Protein AF-A0A7Z0HZJ6-F1 (afdb_monomer_lite)

Sequence (71 aa):
MQIQVNTDDNIKGDDALIAQVEADIREGLSRFADQITRVEVHLSDENAGKGGSGRVAELVEIRWRRNLRVN

Radius of gyration: 15.06 Å; chains: 1; bounding box: 44×26×38 Å

Secondary structure (DSSP, 8-state):
-EEEEEE-TTS-S-HHHHHHHHHHHHHHTGGGTTTEEEEEEEEE-TTTTT-----EEEEEEEEEPP-----

pLDDT: mean 81.41, std 14.93, range [51.12, 97.12]

Structure (mmCIF, N/CA/C/O backbone):
data_AF-A0A7Z0HZJ6-F1
#
_entry.id   AF-A0A7Z0HZJ6-F1
#
loop_
_atom_site.group_PDB
_atom_site.id
_atom_site.type_symbol
_atom_site.label_atom_id
_atom_site.label_alt_id
_atom_site.label_comp_id
_atom_site.label_asym_id
_atom_site.label_entity_id
_atom_site.label_seq_id
_atom_site.pdbx_PDB_ins_code
_atom_site.Cartn_x
_atom_site.Cartn_y
_atom_site.Cartn_z
_atom_site.occupancy
_atom_site.B_iso_or_equiv
_atom_site.auth_seq_id
_atom_site.auth_comp_id
_atom_site.auth_asym_id
_atom_site.auth_atom_id
_atom_site.pdbx_PDB_model_num
ATOM 1 N N . MET A 1 1 ? -7.571 -1.450 5.121 1.00 92.81 1 MET A N 1
ATOM 2 C CA . MET A 1 1 ? -6.294 -0.867 4.661 1.00 92.81 1 MET A CA 1
ATOM 3 C C . MET A 1 1 ? -6.209 -0.824 3.135 1.00 92.81 1 MET A C 1
ATOM 5 O O . MET A 1 1 ? -6.319 -1.871 2.511 1.00 92.81 1 MET A O 1
ATOM 9 N N . GLN A 1 2 ? -6.025 0.362 2.544 1.00 95.88 2 GLN A N 1
ATOM 10 C CA . GLN A 1 2 ? -5.625 0.544 1.138 1.00 95.88 2 GLN A CA 1
ATOM 11 C C . GLN A 1 2 ? -4.099 0.698 1.063 1.00 95.88 2 GLN A C 1
ATOM 13 O O . GLN A 1 2 ? -3.547 1.440 1.870 1.00 95.88 2 GLN A O 1
ATOM 18 N N . ILE A 1 3 ? -3.425 0.034 0.124 1.00 95.19 3 ILE A N 1
ATOM 19 C CA . ILE A 1 3 ? -1.977 0.178 -0.097 1.00 95.19 3 ILE A CA 1
ATOM 20 C C . ILE A 1 3 ? -1.768 0.796 -1.479 1.00 95.19 3 ILE A C 1
ATOM 22 O O . ILE A 1 3 ? -2.468 0.430 -2.421 1.00 95.19 3 ILE A O 1
ATOM 26 N N . GLN A 1 4 ? -0.869 1.771 -1.574 1.00 94.38 4 GLN A N 1
ATOM 27 C CA . GLN A 1 4 ? -0.445 2.402 -2.820 1.00 94.38 4 GLN A CA 1
ATOM 28 C C . GLN A 1 4 ? 1.079 2.364 -2.872 1.00 94.38 4 GLN A C 1
ATOM 30 O O . GLN A 1 4 ? 1.735 2.906 -1.983 1.00 94.38 4 GLN A O 1
ATOM 35 N N . VAL A 1 5 ? 1.623 1.705 -3.889 1.00 91.06 5 VAL A N 1
ATOM 36 C CA . VAL A 1 5 ? 3.063 1.658 -4.147 1.00 91.06 5 VAL A CA 1
ATOM 37 C C . VAL A 1 5 ? 3.329 2.524 -5.367 1.00 91.06 5 VAL A C 1
ATOM 39 O O . VAL A 1 5 ? 2.816 2.252 -6.449 1.00 91.06 5 VAL A O 1
ATOM 42 N N . ASN A 1 6 ? 4.099 3.583 -5.166 1.00 89.31 6 ASN A N 1
ATOM 43 C CA . ASN A 1 6 ? 4.576 4.472 -6.208 1.00 89.31 6 ASN A CA 1
ATOM 44 C C . ASN A 1 6 ? 6.044 4.157 -6.465 1.00 89.31 6 ASN A C 1
ATOM 46 O O . ASN A 1 6 ? 6.821 3.952 -5.530 1.00 89.31 6 ASN A O 1
ATOM 50 N N . THR A 1 7 ? 6.418 4.134 -7.733 1.00 83.69 7 THR A N 1
ATOM 51 C CA . THR A 1 7 ? 7.790 3.901 -8.165 1.00 83.69 7 THR A CA 1
ATOM 52 C C . THR A 1 7 ? 8.258 5.078 -9.007 1.00 83.69 7 THR A C 1
ATOM 54 O O . THR A 1 7 ? 7.454 5.683 -9.719 1.00 83.69 7 THR A O 1
ATOM 57 N N . ASP A 1 8 ? 9.543 5.413 -8.928 1.00 79.44 8 ASP A N 1
ATOM 58 C CA . ASP A 1 8 ? 10.141 6.380 -9.847 1.00 79.44 8 ASP A CA 1
ATOM 59 C C . ASP A 1 8 ? 10.266 5.818 -11.282 1.00 79.44 8 ASP A C 1
ATOM 61 O O . ASP A 1 8 ? 10.012 4.639 -11.550 1.00 79.44 8 ASP A O 1
ATOM 65 N N . ASP A 1 9 ? 10.678 6.673 -12.223 1.00 70.94 9 ASP A N 1
ATOM 66 C CA . ASP A 1 9 ? 10.842 6.316 -13.640 1.00 70.94 9 ASP A CA 1
ATOM 67 C C . ASP A 1 9 ? 11.932 5.252 -13.894 1.00 70.94 9 ASP A C 1
ATOM 69 O O . ASP A 1 9 ? 12.015 4.700 -15.001 1.00 70.94 9 ASP A O 1
ATOM 73 N N . ASN A 1 10 ? 12.774 4.965 -12.893 1.00 68.06 10 ASN A N 1
ATOM 74 C CA . ASN A 1 10 ? 13.872 4.005 -12.984 1.00 68.06 10 ASN A CA 1
ATOM 75 C C . ASN A 1 10 ? 13.409 2.576 -12.670 1.00 68.06 10 ASN A C 1
ATOM 77 O O . ASN A 1 10 ? 13.982 1.615 -13.183 1.00 68.06 10 ASN A O 1
ATOM 81 N N . ILE A 1 11 ? 12.328 2.420 -11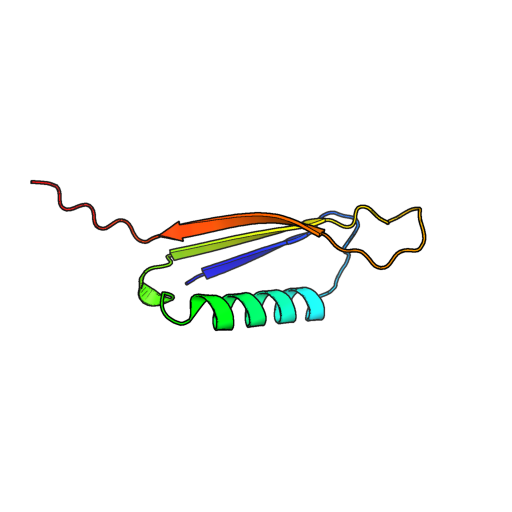.906 1.00 67.56 11 ILE A N 1
ATOM 82 C CA . ILE A 1 11 ? 11.704 1.128 -11.613 1.00 67.56 11 ILE A CA 1
ATOM 83 C C . ILE A 1 11 ? 10.544 0.915 -12.601 1.00 67.56 11 ILE A C 1
ATOM 85 O O . ILE A 1 11 ? 9.375 1.169 -12.313 1.00 67.56 11 ILE A O 1
ATOM 89 N N . LYS A 1 12 ? 10.857 0.450 -13.816 1.00 59.94 12 LYS A N 1
ATOM 90 C CA . LYS A 1 12 ? 9.831 0.131 -14.825 1.00 59.94 12 LYS A CA 1
ATOM 91 C C . LYS A 1 12 ? 9.263 -1.275 -14.645 1.00 59.94 12 LYS A C 1
ATOM 93 O O . LYS A 1 12 ? 9.989 -2.251 -14.799 1.00 59.94 12 LYS A O 1
ATOM 98 N N . GLY A 1 13 ? 7.941 -1.361 -14.470 1.00 60.44 13 GLY A N 1
ATOM 99 C CA . GLY A 1 13 ? 7.155 -2.560 -14.790 1.00 60.44 13 GLY A CA 1
ATOM 100 C C . GLY A 1 13 ? 7.464 -3.799 -13.950 1.00 60.44 13 GLY A C 1
ATOM 101 O O . GLY A 1 13 ? 7.501 -4.900 -14.493 1.00 60.44 13 GLY A O 1
ATOM 102 N N . ASP A 1 14 ? 7.687 -3.634 -12.648 1.00 74.50 14 ASP A N 1
ATOM 103 C CA . ASP A 1 14 ? 7.910 -4.757 -11.736 1.00 74.50 14 ASP A CA 1
ATOM 104 C C . ASP A 1 14 ? 6.648 -5.017 -10.892 1.00 74.50 14 ASP A C 1
ATOM 106 O O . ASP A 1 14 ? 6.600 -4.753 -9.691 1.00 74.50 14 ASP A O 1
ATOM 110 N N . ASP A 1 15 ? 5.590 -5.516 -11.544 1.00 81.31 15 ASP A N 1
ATOM 111 C CA . ASP A 1 15 ? 4.342 -5.927 -10.877 1.00 81.31 15 ASP A CA 1
ATOM 112 C C . ASP A 1 15 ? 4.612 -6.962 -9.772 1.00 81.31 15 ASP A C 1
ATOM 114 O O . ASP A 1 15 ? 3.913 -6.999 -8.758 1.00 81.31 15 ASP A O 1
ATOM 118 N N . ALA A 1 16 ? 5.651 -7.788 -9.943 1.00 84.62 16 ALA A N 1
ATOM 119 C CA . ALA A 1 16 ? 6.082 -8.758 -8.946 1.00 84.62 16 ALA A CA 1
ATOM 120 C C . ALA A 1 16 ? 6.672 -8.072 -7.704 1.00 84.62 16 ALA A C 1
ATOM 122 O O . ALA A 1 16 ? 6.340 -8.457 -6.584 1.00 84.62 16 ALA A O 1
ATOM 123 N N . LEU A 1 17 ? 7.488 -7.030 -7.879 1.00 84.38 17 LEU A N 1
ATOM 124 C CA . LEU A 1 17 ? 7.982 -6.200 -6.779 1.00 84.38 17 LEU A CA 1
ATOM 125 C C . LEU A 1 17 ? 6.843 -5.476 -6.066 1.00 84.38 17 LEU A C 1
ATOM 127 O O . LEU A 1 17 ? 6.799 -5.495 -4.837 1.00 84.38 17 LEU A O 1
ATOM 131 N N . ILE A 1 18 ? 5.919 -4.867 -6.813 1.00 87.06 18 ILE A N 1
ATOM 132 C CA . ILE A 1 18 ? 4.751 -4.201 -6.223 1.00 87.06 18 ILE A CA 1
ATOM 133 C C . ILE A 1 18 ? 3.955 -5.208 -5.388 1.00 87.06 18 ILE A C 1
ATOM 135 O O . ILE A 1 18 ? 3.650 -4.929 -4.230 1.00 87.06 18 ILE A O 1
ATOM 139 N N . ALA A 1 19 ? 3.694 -6.403 -5.926 1.00 90.81 19 ALA A N 1
ATOM 140 C CA . ALA A 1 19 ? 2.990 -7.465 -5.217 1.00 90.81 19 ALA A CA 1
ATOM 141 C C . ALA A 1 19 ? 3.740 -7.948 -3.964 1.00 90.81 19 ALA A C 1
ATOM 143 O O . ALA A 1 19 ? 3.109 -8.174 -2.930 1.00 90.81 19 ALA A O 1
ATOM 144 N N . GLN A 1 20 ? 5.068 -8.079 -4.030 1.00 91.06 20 GLN A N 1
ATOM 145 C CA . GLN A 1 20 ? 5.886 -8.475 -2.884 1.00 91.06 20 GLN A CA 1
ATOM 146 C C . GLN A 1 20 ? 5.838 -7.420 -1.774 1.00 91.06 20 GLN A C 1
ATOM 148 O O . GLN A 1 20 ? 5.541 -7.746 -0.629 1.00 91.06 20 GLN A O 1
ATOM 153 N N . VAL A 1 21 ? 6.052 -6.148 -2.115 1.00 90.81 21 VAL A N 1
ATOM 154 C CA . VAL A 1 21 ? 5.995 -5.031 -1.156 1.00 90.81 21 VAL A CA 1
ATOM 155 C C . VAL A 1 21 ? 4.610 -4.939 -0.525 1.00 90.81 21 VAL A C 1
ATOM 157 O O . VAL A 1 21 ? 4.464 -4.780 0.687 1.00 90.81 21 VAL A O 1
ATOM 160 N N . GLU A 1 22 ? 3.570 -5.091 -1.335 1.00 93.31 22 GLU A N 1
ATOM 161 C CA . GLU A 1 22 ? 2.199 -5.158 -0.860 1.00 93.31 22 GLU A CA 1
ATOM 162 C C . GLU A 1 22 ? 1.952 -6.321 0.116 1.00 93.31 22 GLU A C 1
ATOM 164 O O . GLU A 1 22 ? 1.224 -6.145 1.100 1.00 93.31 22 GLU A O 1
ATOM 169 N N . ALA A 1 23 ? 2.513 -7.503 -0.144 1.00 95.44 23 ALA A N 1
ATOM 170 C CA . ALA A 1 23 ? 2.396 -8.662 0.736 1.00 95.44 23 ALA A CA 1
ATOM 171 C C . ALA A 1 23 ? 3.100 -8.415 2.077 1.00 95.44 23 ALA A C 1
ATOM 173 O O . ALA A 1 23 ? 2.475 -8.591 3.126 1.00 95.44 23 ALA A O 1
ATOM 174 N N . ASP A 1 24 ? 4.332 -7.906 2.042 1.00 95.00 24 ASP A N 1
ATOM 175 C CA . ASP A 1 24 ? 5.135 -7.614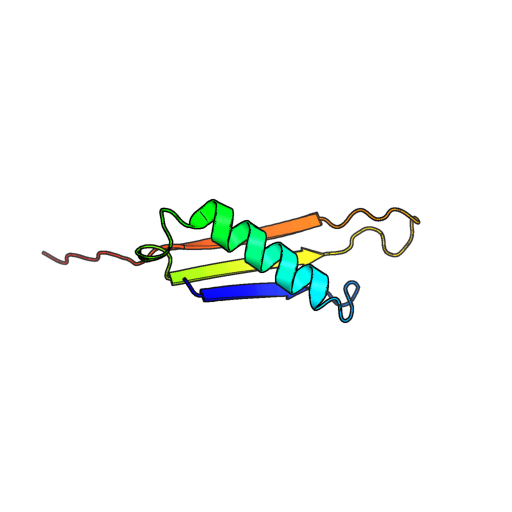 3.234 1.00 95.00 24 ASP A CA 1
ATOM 176 C C . ASP A 1 24 ? 4.442 -6.576 4.135 1.00 95.00 24 ASP A C 1
ATOM 178 O O . ASP A 1 24 ? 4.356 -6.741 5.355 1.00 95.00 24 ASP A O 1
ATOM 182 N N . ILE A 1 25 ? 3.863 -5.524 3.540 1.00 95.25 25 ILE A N 1
ATOM 183 C CA . ILE A 1 25 ? 3.090 -4.508 4.271 1.00 95.25 25 ILE A CA 1
ATOM 184 C C . ILE A 1 25 ? 1.834 -5.123 4.890 1.00 95.25 25 ILE A C 1
ATOM 186 O O . ILE A 1 25 ? 1.509 -4.833 6.046 1.00 95.25 25 ILE A O 1
ATOM 190 N N . ARG A 1 26 ? 1.102 -5.960 4.141 1.00 95.44 26 ARG A N 1
ATOM 191 C CA . ARG A 1 26 ? -0.104 -6.621 4.663 1.00 95.44 26 ARG A CA 1
ATOM 192 C C . ARG A 1 26 ? 0.222 -7.527 5.837 1.00 95.44 26 ARG A C 1
ATOM 194 O O . ARG A 1 26 ? -0.513 -7.500 6.821 1.00 95.44 26 ARG A O 1
ATOM 201 N N . GLU A 1 27 ? 1.301 -8.294 5.751 1.00 97.12 27 GLU A N 1
ATOM 202 C CA . GLU A 1 27 ? 1.741 -9.167 6.833 1.00 97.12 27 GLU A CA 1
ATOM 203 C C . GLU A 1 27 ? 2.166 -8.349 8.059 1.00 97.12 27 GLU A C 1
ATOM 205 O O . GLU A 1 27 ? 1.600 -8.520 9.147 1.00 97.12 27 GLU A O 1
ATOM 210 N N . GLY A 1 28 ? 3.083 -7.394 7.872 1.00 95.94 28 GLY A N 1
ATOM 211 C CA . GLY A 1 28 ? 3.646 -6.581 8.951 1.00 95.94 28 GLY A CA 1
ATOM 212 C C . GLY A 1 28 ? 2.618 -5.704 9.672 1.00 95.94 28 GLY A C 1
ATOM 213 O O . GLY A 1 28 ? 2.720 -5.493 10.881 1.00 95.94 28 GLY A O 1
ATOM 214 N N . LEU A 1 29 ? 1.588 -5.231 8.960 1.00 95.81 29 LEU A N 1
ATOM 215 C CA . LEU A 1 29 ? 0.536 -4.366 9.510 1.00 95.81 29 LEU A CA 1
ATOM 216 C C . LEU A 1 29 ? -0.796 -5.087 9.752 1.00 95.81 29 LEU A C 1
ATOM 218 O O . LEU A 1 29 ? -1.775 -4.442 10.136 1.00 95.81 29 LEU A O 1
ATOM 222 N N . SER A 1 30 ? -0.844 -6.410 9.580 1.00 95.62 30 SER A N 1
ATOM 223 C CA . SER A 1 30 ? -2.058 -7.235 9.703 1.00 95.62 30 SER A CA 1
ATOM 224 C C . SER A 1 30 ? -2.859 -6.953 10.980 1.00 95.62 30 SER A C 1
ATOM 226 O O . SER A 1 30 ? -4.072 -6.753 10.926 1.00 95.62 30 SER A O 1
ATOM 228 N N . ARG A 1 31 ? -2.178 -6.829 12.127 1.00 96.00 31 ARG A N 1
ATOM 229 C CA . ARG A 1 31 ? -2.790 -6.548 13.444 1.00 96.00 31 ARG A CA 1
ATOM 230 C C . ARG A 1 31 ? -3.513 -5.198 13.524 1.00 96.00 31 ARG A C 1
ATOM 232 O O . ARG A 1 31 ? -4.362 -5.010 14.390 1.00 96.00 31 ARG A O 1
ATOM 239 N N . PHE A 1 32 ? -3.173 -4.257 12.647 1.00 94.50 32 PHE A N 1
ATOM 240 C CA . PHE A 1 32 ? -3.702 -2.893 12.632 1.00 94.50 32 PHE A CA 1
ATOM 241 C C . PHE A 1 32 ? -4.563 -2.603 11.396 1.00 94.50 32 PHE A C 1
ATOM 243 O O . PHE A 1 32 ? -5.015 -1.471 11.224 1.00 94.50 32 PHE A O 1
ATOM 250 N N . ALA A 1 33 ? -4.815 -3.600 10.542 1.00 92.25 33 ALA A N 1
ATOM 251 C CA . ALA A 1 33 ? -5.427 -3.416 9.226 1.00 92.25 33 ALA A CA 1
ATOM 252 C C . ALA A 1 33 ? -6.791 -2.694 9.254 1.00 92.25 33 ALA A C 1
ATOM 254 O O . ALA A 1 33 ? -7.099 -1.932 8.330 1.00 92.25 33 ALA A O 1
ATOM 255 N N . ASP A 1 34 ? -7.573 -2.882 10.323 1.00 93.19 34 ASP A N 1
ATOM 256 C CA . ASP A 1 34 ? -8.875 -2.228 10.532 1.00 93.19 34 ASP A CA 1
ATOM 257 C C . ASP A 1 34 ? -8.758 -0.752 10.939 1.00 93.19 34 ASP A 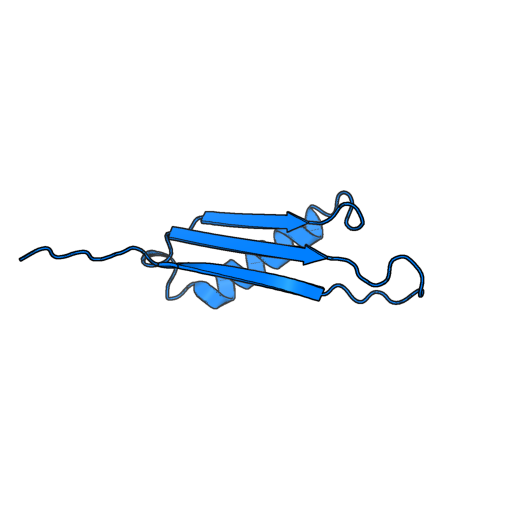C 1
ATOM 259 O O . ASP A 1 34 ? -9.646 0.064 10.674 1.00 93.19 34 ASP A O 1
ATOM 263 N N . GLN A 1 35 ? -7.641 -0.395 11.572 1.00 94.50 35 GLN A N 1
ATOM 264 C CA . GLN A 1 35 ? -7.339 0.960 12.026 1.00 94.50 35 GLN A CA 1
ATOM 265 C C . GLN A 1 35 ? -6.579 1.758 10.966 1.00 94.50 35 GLN A C 1
ATOM 267 O O . GL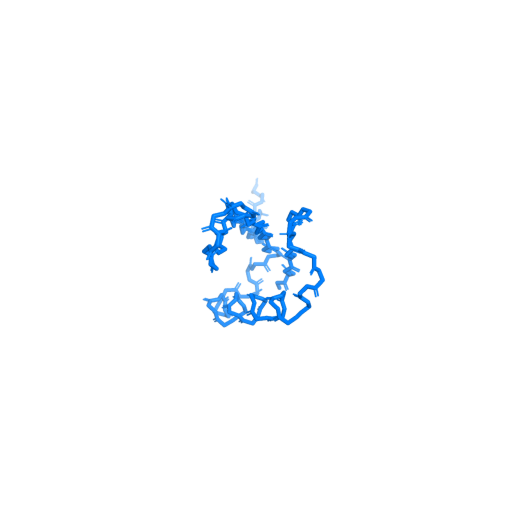N A 1 35 ? -6.547 2.982 11.038 1.00 94.50 35 GLN A O 1
ATOM 272 N N . ILE A 1 36 ? -5.994 1.100 9.966 1.00 95.31 36 ILE A N 1
ATOM 273 C CA . ILE A 1 36 ? -5.253 1.753 8.889 1.00 95.31 36 ILE A CA 1
ATOM 274 C C . ILE A 1 36 ? -6.170 1.964 7.687 1.00 95.31 36 ILE A C 1
ATOM 276 O O . ILE A 1 36 ? -6.749 1.038 7.112 1.00 95.31 36 ILE A O 1
ATOM 280 N N . THR A 1 37 ? -6.273 3.221 7.272 1.00 95.62 37 THR A N 1
ATOM 281 C CA . THR A 1 37 ? -7.057 3.615 6.097 1.00 95.62 37 THR A CA 1
ATOM 282 C C . THR A 1 37 ? -6.217 3.586 4.831 1.00 95.62 37 THR A C 1
ATOM 284 O O . THR A 1 37 ? -6.690 3.062 3.825 1.00 95.62 37 THR A O 1
ATOM 287 N N . ARG A 1 38 ? -4.961 4.048 4.894 1.00 96.50 38 ARG A N 1
ATOM 288 C CA . ARG A 1 38 ? -4.044 4.050 3.752 1.00 96.50 38 ARG A CA 1
ATOM 289 C C . ARG A 1 38 ? -2.596 3.824 4.181 1.00 96.50 38 ARG A C 1
ATOM 291 O O . ARG A 1 38 ? -2.194 4.339 5.220 1.00 96.50 38 ARG A O 1
ATOM 298 N N . VAL A 1 39 ? -1.843 3.102 3.365 1.00 96.38 39 VAL A N 1
ATOM 299 C CA . VAL A 1 39 ? -0.379 3.048 3.379 1.00 96.38 39 VAL A CA 1
ATOM 300 C C . VAL A 1 39 ? 0.097 3.495 2.005 1.00 96.38 39 VAL A C 1
ATOM 302 O O . VAL A 1 39 ? -0.417 3.007 1.000 1.00 96.38 39 VAL A O 1
ATOM 305 N N . GLU A 1 40 ? 1.029 4.435 1.965 1.00 95.56 40 GLU A N 1
ATOM 306 C CA . GLU A 1 40 ? 1.644 4.922 0.734 1.00 95.56 40 GLU A CA 1
ATOM 307 C C . GLU A 1 40 ? 3.150 4.692 0.812 1.00 95.56 40 GLU A C 1
ATOM 309 O O . GLU A 1 40 ? 3.782 5.069 1.800 1.00 95.56 40 GLU A O 1
ATOM 314 N N . VAL A 1 41 ? 3.705 4.034 -0.202 1.00 92.19 41 VAL A N 1
ATOM 315 C CA . VAL A 1 41 ? 5.129 3.701 -0.286 1.00 92.19 41 VAL A CA 1
ATOM 316 C C . VAL A 1 41 ? 5.695 4.285 -1.562 1.00 92.19 41 VAL A C 1
ATOM 318 O O . VAL A 1 41 ? 5.124 4.082 -2.629 1.00 92.19 41 VAL A O 1
ATOM 321 N N . HIS A 1 42 ? 6.813 4.991 -1.444 1.00 89.81 42 HIS A N 1
ATOM 322 C CA . HIS A 1 42 ? 7.569 5.524 -2.573 1.00 89.81 42 HIS A CA 1
ATOM 323 C C . HIS A 1 42 ? 8.894 4.772 -2.670 1.00 89.81 42 HIS A C 1
ATOM 325 O O . HIS A 1 42 ? 9.704 4.803 -1.739 1.00 89.81 42 HIS A O 1
ATOM 331 N N . LEU A 1 43 ? 9.076 4.051 -3.774 1.00 85.38 43 LEU A N 1
ATOM 332 C CA . LEU A 1 43 ? 10.285 3.298 -4.088 1.00 85.38 43 LEU A CA 1
ATOM 333 C C . LEU A 1 43 ? 11.091 4.048 -5.147 1.00 85.38 43 LEU A C 1
ATOM 335 O O . LEU A 1 43 ? 10.537 4.444 -6.175 1.00 85.38 43 LEU A O 1
ATOM 339 N N . SER A 1 44 ? 12.394 4.173 -4.922 1.00 78.56 44 SER A N 1
ATOM 340 C CA . SER A 1 44 ? 13.337 4.723 -5.893 1.00 78.56 44 SER A CA 1
ATOM 341 C C . SER A 1 44 ? 14.522 3.780 -6.105 1.00 78.56 44 SER A C 1
ATOM 343 O O . SER A 1 44 ? 14.925 3.018 -5.214 1.00 78.56 44 SER A O 1
ATOM 345 N N . ASP A 1 45 ? 15.056 3.782 -7.326 1.00 71.25 45 ASP A N 1
ATOM 346 C CA . ASP A 1 45 ? 16.300 3.085 -7.656 1.00 71.25 45 ASP A CA 1
ATOM 347 C C . ASP A 1 45 ? 17.423 4.111 -7.830 1.00 71.25 45 ASP A C 1
ATOM 349 O O . ASP A 1 45 ? 17.650 4.658 -8.911 1.00 71.25 45 ASP A O 1
ATOM 353 N N . GLU A 1 46 ? 18.156 4.372 -6.746 1.00 64.19 46 GLU A N 1
ATOM 354 C CA . GLU A 1 46 ? 19.309 5.279 -6.765 1.00 64.19 46 GLU A CA 1
ATOM 355 C C . GLU A 1 46 ? 20.533 4.699 -7.514 1.00 64.19 46 GLU A C 1
ATOM 357 O O . GLU A 1 46 ? 21.547 5.386 -7.673 1.00 64.19 46 GLU A O 1
ATOM 362 N N . ASN A 1 47 ? 20.489 3.447 -7.995 1.00 58.56 47 ASN A N 1
ATOM 363 C CA . ASN A 1 47 ? 21.648 2.738 -8.546 1.00 58.56 47 ASN A CA 1
ATOM 364 C C . ASN A 1 47 ? 21.683 2.609 -10.074 1.00 58.56 47 ASN A C 1
ATOM 366 O O . ASN A 1 47 ? 22.577 1.924 -10.591 1.00 58.56 47 ASN A O 1
ATOM 370 N N . ALA A 1 48 ? 20.826 3.324 -10.809 1.00 52.22 48 ALA A N 1
ATOM 371 C CA . ALA A 1 48 ? 20.728 3.271 -12.275 1.00 52.22 48 ALA A CA 1
ATOM 372 C C . ALA A 1 48 ? 22.059 3.480 -13.053 1.00 52.22 48 ALA A C 1
ATOM 374 O O . ALA A 1 48 ? 22.115 3.220 -14.253 1.00 52.22 48 ALA A O 1
ATOM 375 N N . GLY A 1 49 ? 23.154 3.901 -12.400 1.00 51.12 49 GLY A N 1
ATOM 376 C CA . GLY A 1 49 ? 24.490 4.039 -12.999 1.00 51.12 49 GLY A CA 1
ATOM 377 C C . GLY A 1 49 ? 25.644 3.240 -12.367 1.00 51.12 49 GLY A C 1
ATOM 378 O O . GLY A 1 49 ? 26.767 3.378 -12.847 1.00 51.12 49 GLY A O 1
ATOM 379 N N . LYS A 1 50 ? 25.444 2.442 -11.303 1.00 54.47 50 LYS A N 1
ATOM 380 C CA . LYS A 1 50 ? 26.563 1.818 -10.542 1.00 54.47 50 LYS A CA 1
ATOM 381 C C . LYS A 1 50 ? 26.547 0.287 -10.439 1.00 54.47 50 LYS A C 1
ATOM 383 O O . LYS A 1 50 ? 27.418 -0.279 -9.785 1.00 54.47 50 LYS A O 1
ATOM 388 N N . GLY A 1 51 ? 25.623 -0.396 -11.116 1.00 51.81 51 GLY A N 1
ATOM 389 C CA . GLY A 1 51 ? 25.620 -1.865 -11.200 1.00 51.81 51 GLY A CA 1
ATOM 390 C C . GLY A 1 51 ? 25.271 -2.587 -9.892 1.00 51.81 51 GLY A C 1
ATOM 391 O O . GLY A 1 51 ? 25.562 -3.773 -9.759 1.00 51.81 51 GLY A O 1
ATOM 392 N N . GLY A 1 52 ? 24.668 -1.889 -8.925 1.00 54.34 52 GLY A N 1
ATOM 393 C CA . GLY A 1 52 ? 24.193 -2.470 -7.671 1.00 54.34 52 GLY A CA 1
ATOM 394 C C . GLY A 1 52 ? 22.675 -2.616 -7.664 1.00 54.34 52 GLY A C 1
ATOM 395 O O . GLY A 1 52 ? 21.966 -1.651 -7.908 1.00 54.34 52 GLY A O 1
ATOM 396 N N . SER A 1 53 ? 22.165 -3.800 -7.330 1.00 55.84 53 SER A N 1
ATOM 397 C CA . SER A 1 53 ? 20.728 -4.093 -7.184 1.00 55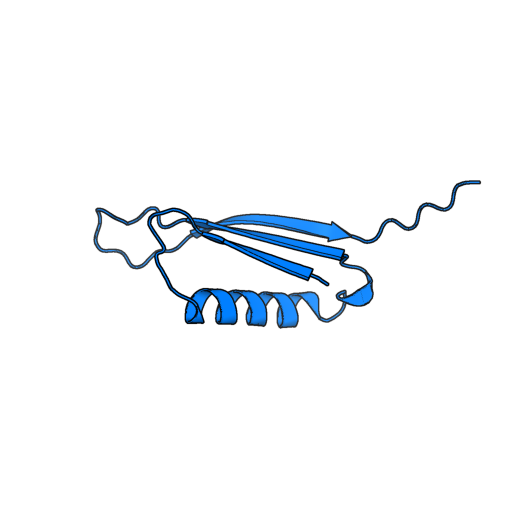.84 53 SER A CA 1
ATOM 398 C C . SER A 1 53 ? 20.141 -3.531 -5.878 1.00 55.84 53 SER A C 1
ATOM 400 O O . SER A 1 53 ? 19.424 -4.226 -5.160 1.00 55.84 53 SER A O 1
ATOM 402 N N . GLY A 1 54 ? 20.523 -2.315 -5.490 1.00 58.47 54 GLY A N 1
ATOM 403 C CA . GLY A 1 54 ? 20.070 -1.692 -4.251 1.00 58.47 54 GLY A CA 1
ATOM 404 C C . GLY A 1 54 ? 18.871 -0.801 -4.522 1.00 58.47 54 GLY A C 1
ATOM 405 O O . GLY A 1 54 ? 19.059 0.326 -4.966 1.00 58.47 54 GLY A O 1
ATOM 406 N N . ARG A 1 55 ? 17.664 -1.298 -4.245 1.00 65.56 55 ARG A 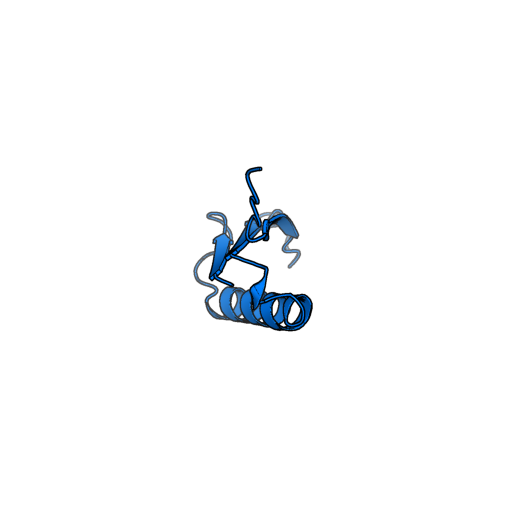N 1
ATOM 407 C CA . ARG A 1 55 ? 16.446 -0.477 -4.217 1.00 65.56 55 ARG A CA 1
ATOM 408 C C . ARG A 1 55 ? 16.255 0.064 -2.807 1.00 65.56 55 ARG A C 1
ATOM 410 O O . ARG A 1 55 ? 16.435 -0.687 -1.846 1.00 65.56 55 ARG A O 1
ATOM 417 N N . VAL A 1 56 ? 15.883 1.333 -2.681 1.00 66.44 56 VAL A N 1
ATOM 418 C CA . VAL A 1 56 ? 15.657 1.978 -1.383 1.00 66.44 56 VAL A CA 1
ATOM 419 C C . VAL A 1 56 ? 14.229 2.514 -1.357 1.00 66.44 56 VAL A C 1
ATOM 421 O O . VAL A 1 56 ? 13.766 3.150 -2.299 1.00 66.44 56 VAL A O 1
ATOM 424 N N . ALA A 1 57 ? 13.495 2.213 -0.286 1.00 71.38 57 ALA A N 1
ATOM 425 C CA . ALA A 1 57 ? 12.234 2.893 -0.022 1.00 71.38 57 ALA A CA 1
ATOM 426 C C . ALA A 1 57 ? 12.561 4.273 0.554 1.00 71.38 57 ALA A C 1
ATOM 428 O O . ALA A 1 57 ? 13.176 4.364 1.617 1.00 71.38 57 ALA A O 1
ATOM 429 N N . GLU A 1 58 ? 12.168 5.332 -0.146 1.00 78.69 58 GLU A N 1
ATOM 430 C CA . GLU A 1 58 ? 12.446 6.704 0.283 1.00 78.69 58 GLU A CA 1
ATOM 431 C C . GLU A 1 58 ? 11.442 7.163 1.348 1.00 78.69 58 GLU A C 1
ATOM 433 O O . GLU A 1 58 ? 11.808 7.820 2.323 1.00 78.69 58 GLU A O 1
ATOM 438 N N . LEU A 1 59 ? 10.170 6.773 1.203 1.00 85.06 59 LEU A N 1
ATOM 439 C CA . LEU A 1 59 ? 9.108 7.180 2.116 1.00 85.06 59 LEU A CA 1
ATOM 440 C C . LEU A 1 59 ? 8.058 6.085 2.300 1.00 85.06 59 LEU A C 1
ATOM 442 O O . LEU A 1 59 ? 7.569 5.497 1.336 1.00 85.06 59 LEU A O 1
ATOM 446 N N . VAL A 1 60 ? 7.654 5.888 3.555 1.00 90.62 60 VAL A N 1
ATOM 447 C CA . VAL A 1 60 ? 6.468 5.114 3.932 1.00 90.62 60 VAL A CA 1
ATOM 448 C C . VAL A 1 60 ? 5.572 5.994 4.799 1.00 90.62 60 VAL A C 1
ATOM 450 O O . VAL A 1 60 ? 5.939 6.351 5.919 1.00 90.62 60 VAL A O 1
ATOM 453 N N . GLU A 1 61 ? 4.383 6.329 4.302 1.00 93.88 61 GLU A N 1
ATOM 454 C CA . GLU A 1 61 ? 3.356 7.050 5.057 1.00 93.88 61 GLU A CA 1
ATOM 455 C C . GLU A 1 61 ? 2.214 6.103 5.442 1.00 93.88 61 GLU A C 1
ATOM 457 O O . GLU A 1 61 ? 1.673 5.377 4.608 1.00 93.88 61 GLU A O 1
ATOM 462 N N . ILE A 1 62 ? 1.793 6.149 6.710 1.00 94.44 62 ILE A N 1
ATOM 463 C CA . ILE A 1 62 ? 0.650 5.380 7.215 1.00 94.44 62 ILE A CA 1
ATOM 464 C C . ILE A 1 62 ? -0.418 6.333 7.744 1.00 94.44 62 ILE A C 1
ATOM 466 O O . ILE A 1 62 ? -0.197 7.100 8.684 1.00 94.44 62 ILE A O 1
ATOM 470 N N . ARG A 1 63 ? -1.628 6.227 7.188 1.00 94.06 63 ARG A N 1
ATOM 471 C CA . ARG A 1 63 ? -2.802 6.977 7.629 1.00 94.06 63 ARG A CA 1
ATOM 472 C C . ARG A 1 63 ? -3.726 6.121 8.482 1.00 94.06 63 ARG A C 1
ATOM 474 O O . ARG A 1 63 ? -4.438 5.239 7.990 1.00 94.06 63 ARG A O 1
ATOM 481 N N . TRP A 1 64 ? -3.801 6.479 9.753 1.00 91.94 64 TRP A N 1
ATOM 482 C CA . TRP A 1 64 ? -4.711 5.883 10.721 1.00 91.94 64 TRP A CA 1
ATOM 483 C C . TRP A 1 64 ? -6.114 6.476 10.605 1.00 91.94 64 TRP A C 1
ATOM 485 O O . TRP A 1 64 ? -6.297 7.666 10.332 1.00 91.94 64 TRP A O 1
ATOM 495 N N . ARG A 1 65 ? -7.122 5.638 10.832 1.00 89.94 65 ARG A N 1
ATOM 496 C CA . ARG A 1 65 ? -8.516 6.044 10.946 1.00 89.94 65 ARG A CA 1
ATOM 497 C C . ARG A 1 65 ? -8.616 6.982 12.147 1.00 89.94 65 ARG A C 1
ATOM 499 O O . ARG A 1 65 ? -8.284 6.604 13.268 1.00 89.94 65 ARG A O 1
ATOM 506 N N . ARG A 1 66 ? -9.048 8.223 11.924 1.00 83.50 66 ARG A N 1
ATOM 507 C CA . ARG A 1 66 ? -9.231 9.172 13.024 1.00 83.50 66 ARG A CA 1
ATOM 508 C C . ARG A 1 66 ? -10.522 8.853 13.770 1.00 83.50 66 ARG A C 1
ATOM 510 O O . ARG A 1 66 ? -11.604 9.000 13.213 1.00 83.50 66 ARG A O 1
ATOM 517 N N . ASN A 1 67 ? -10.405 8.492 15.044 1.00 69.12 67 ASN A N 1
ATOM 518 C CA . ASN A 1 67 ? -11.530 8.489 15.976 1.00 69.12 67 ASN A CA 1
ATOM 519 C C . ASN A 1 67 ? -11.707 9.902 16.541 1.00 69.12 67 ASN A C 1
ATOM 521 O O . ASN A 1 67 ? -11.303 10.191 17.664 1.00 69.12 67 ASN A O 1
ATOM 525 N N . LEU A 1 68 ? -12.271 10.811 15.745 1.00 58.28 68 LEU A N 1
ATOM 526 C CA . LEU A 1 68 ? -12.680 12.119 16.253 1.00 58.28 68 LEU A CA 1
ATOM 527 C C . LEU A 1 68 ? -13.986 11.938 17.030 1.00 58.28 68 LEU A C 1
ATOM 529 O O . LEU A 1 68 ? -15.067 11.917 16.448 1.00 58.28 68 LEU A O 1
ATOM 533 N N . ARG A 1 69 ? -13.884 11.785 18.353 1.00 64.12 69 ARG A N 1
ATOM 534 C CA . ARG A 1 69 ? -14.999 12.116 19.243 1.00 64.12 69 ARG A CA 1
ATOM 535 C C . ARG A 1 69 ? -14.920 13.613 19.504 1.00 64.12 69 ARG A C 1
ATOM 537 O O . ARG A 1 69 ? -14.062 14.062 20.256 1.00 64.12 69 ARG A O 1
ATOM 544 N N . VAL A 1 70 ? -15.765 14.367 18.813 1.00 65.12 70 VAL A N 1
ATOM 545 C CA . VAL A 1 70 ? -16.034 15.764 19.156 1.00 65.12 70 VAL A CA 1
ATOM 546 C C . VAL A 1 70 ? -16.985 15.721 20.356 1.00 65.12 70 VAL A C 1
ATOM 548 O O . VAL A 1 70 ? -18.008 15.041 20.273 1.00 65.12 70 VAL A O 1
ATOM 551 N N . ASN A 1 71 ? -16.592 16.332 21.475 1.00 58.00 71 ASN A N 1
ATOM 552 C CA . ASN A 1 71 ? -17.435 16.528 22.660 1.00 58.00 71 ASN A CA 1
ATOM 553 C C . ASN A 1 71 ? -18.054 17.923 22.607 1.00 58.00 71 ASN A C 1
ATOM 555 O O . ASN A 1 71 ? -17.336 18.832 22.127 1.00 58.00 71 ASN A O 1
#

InterPro domains:
  IPR036567 Ribosome hibernation promotion factor-like [SSF69754] (1-60)

Organism: NCBI:txid2743469

Foldseek 3Di:
DAEAEAEDPLDPDPVVVVVVVVVVCCVVCVVCVVQWPYKYWYKYDPCSPPPDPDIDTPDIDTDTDDPDPDD